Protein AF-A0A397U2Z0-F1 (afdb_monomer_lite)

InterPro domains:
  IPR032675 Leucine-rich repeat domain superfamily [G3DSA:3.80.10.10] (1-63)

Sequence (64 aa):
MDLTDFINVTDSGIMHLAEAKSLTFLSLSGMKLTNVGISALKDLENLVELYLDEPQLRMPALFI

Radius of gyration: 13.5 Å; chains: 1; bounding box: 27×33×36 Å

Secondary structure (DSSP, 8-state):
-B-TT-TT--HHHHHHHTT-TT--EEE-TT----HHHHHHGGG-TT--EEE----S--------

Organism: NCBI:txid44941

pLDDT: mean 78.3, std 14.18, range [45.69, 93.31]

Foldseek 3Di:
DEPQPPQDCELVNLLVVLVVLVAQEYEPACDPYDPSSVVSVVSNPNHNYYHHHHPPPPPDDPPD

Structure (mmCIF, N/CA/C/O backbone):
data_AF-A0A397U2Z0-F1
#
_entry.id   AF-A0A397U2Z0-F1
#
loop_
_atom_site.group_PDB
_atom_site.id
_atom_site.type_symbol
_atom_site.label_atom_id
_atom_site.label_alt_id
_atom_site.label_comp_id
_atom_site.label_asym_id
_atom_site.label_entity_id
_atom_site.label_seq_id
_atom_site.pdbx_PDB_ins_code
_atom_site.Cartn_x
_atom_site.Cartn_y
_atom_site.Cartn_z
_atom_site.occupancy
_atom_site.B_iso_or_equiv
_atom_site.auth_seq_id
_atom_site.auth_comp_id
_atom_site.auth_asym_id
_atom_site.auth_atom_id
_atom_site.pdbx_PDB_model_num
ATOM 1 N N . MET A 1 1 ? -11.253 -1.681 -2.608 1.00 78.88 1 MET A N 1
ATOM 2 C CA . MET A 1 1 ? -11.149 -1.189 -3.986 1.00 78.88 1 MET A CA 1
ATOM 3 C C . MET A 1 1 ? -10.371 -2.201 -4.807 1.00 78.88 1 MET A C 1
ATOM 5 O O . MET A 1 1 ? -9.355 -2.688 -4.327 1.00 78.88 1 MET A O 1
ATOM 9 N N . ASP A 1 2 ? -10.856 -2.532 -6.000 1.00 81.44 2 ASP A N 1
ATOM 10 C CA . ASP A 1 2 ? -10.135 -3.378 -6.955 1.00 81.44 2 ASP A CA 1
ATOM 11 C C . ASP A 1 2 ? -9.355 -2.489 -7.935 1.00 81.44 2 ASP A C 1
ATOM 13 O O . ASP A 1 2 ? -9.943 -1.586 -8.535 1.00 81.44 2 ASP A O 1
ATOM 17 N N . LEU A 1 3 ? -8.038 -2.695 -8.041 1.00 79.50 3 LEU A N 1
ATOM 18 C CA . LEU A 1 3 ? -7.153 -1.969 -8.956 1.00 79.50 3 LEU A CA 1
ATOM 19 C C . LEU A 1 3 ? -6.490 -2.884 -10.001 1.00 79.50 3 LEU A C 1
ATOM 21 O O . LEU A 1 3 ? -5.556 -2.456 -10.675 1.00 79.50 3 LEU A O 1
ATOM 25 N N . THR A 1 4 ? -6.970 -4.117 -10.165 1.00 70.88 4 THR A N 1
ATOM 26 C CA . THR A 1 4 ? -6.306 -5.176 -10.949 1.00 70.88 4 THR A CA 1
ATOM 27 C C . THR A 1 4 ? -6.101 -4.824 -12.433 1.00 70.88 4 THR A C 1
ATOM 29 O O . THR A 1 4 ? -5.086 -5.194 -13.019 1.00 70.88 4 THR A O 1
ATOM 32 N N . ASP A 1 5 ? -6.998 -4.039 -13.040 1.00 71.12 5 ASP A N 1
ATOM 33 C CA . ASP A 1 5 ? -6.893 -3.636 -14.456 1.00 71.12 5 ASP A CA 1
ATOM 34 C C . ASP A 1 5 ? -5.991 -2.403 -14.693 1.00 71.12 5 ASP A C 1
ATOM 36 O O . ASP A 1 5 ? -5.736 -2.011 -15.838 1.00 71.12 5 ASP A O 1
ATOM 40 N N . PHE A 1 6 ? -5.479 -1.760 -13.635 1.00 67.50 6 PHE A N 1
ATOM 41 C CA . PHE A 1 6 ? -4.643 -0.565 -13.767 1.00 67.50 6 PHE A CA 1
ATOM 42 C C . PHE A 1 6 ? -3.177 -0.926 -13.982 1.00 67.50 6 PHE A C 1
ATOM 44 O O . PHE A 1 6 ? -2.407 -1.056 -13.046 1.00 67.50 6 PHE A O 1
ATOM 51 N N . ILE A 1 7 ? -2.736 -0.963 -15.233 1.00 61.41 7 ILE A N 1
ATOM 52 C CA . ILE A 1 7 ? -1.375 -1.366 -15.636 1.00 61.41 7 ILE A CA 1
ATOM 53 C C . ILE A 1 7 ? -0.202 -0.497 -15.117 1.00 61.41 7 ILE A C 1
ATOM 55 O O . ILE A 1 7 ? 0.928 -0.680 -15.571 1.00 61.41 7 ILE A O 1
ATOM 59 N N . ASN A 1 8 ? -0.422 0.471 -14.219 1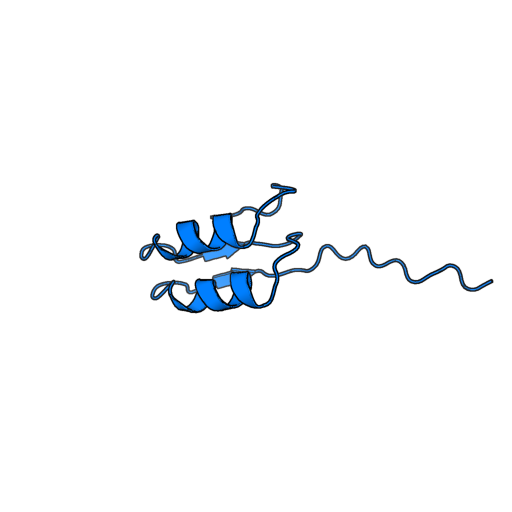.00 71.94 8 ASN A N 1
ATOM 60 C CA . ASN A 1 8 ? 0.628 1.395 -13.776 1.00 71.94 8 ASN A CA 1
ATOM 61 C C . ASN A 1 8 ? 0.437 1.962 -12.356 1.00 71.94 8 ASN A C 1
ATOM 63 O O . ASN A 1 8 ? 0.673 3.150 -12.120 1.00 71.94 8 ASN A O 1
ATOM 67 N N . VAL A 1 9 ? 0.001 1.144 -11.396 1.00 77.31 9 VAL A N 1
ATOM 68 C CA . VAL A 1 9 ? 0.083 1.538 -9.981 1.00 77.31 9 VAL A CA 1
ATOM 69 C C . VAL A 1 9 ? 1.552 1.492 -9.540 1.00 77.31 9 VAL A C 1
ATOM 71 O O . VAL A 1 9 ? 2.196 0.447 -9.610 1.00 77.31 9 VAL A O 1
ATOM 74 N N . THR A 1 10 ? 2.091 2.635 -9.110 1.00 82.88 10 THR A N 1
ATOM 75 C CA . THR A 1 10 ? 3.477 2.778 -8.631 1.00 82.88 10 THR A CA 1
ATOM 76 C C . THR A 1 10 ? 3.542 2.795 -7.106 1.00 82.88 10 THR A C 1
ATOM 78 O O . THR A 1 10 ? 2.532 3.034 -6.442 1.00 82.88 10 THR A O 1
ATOM 81 N N . ASP A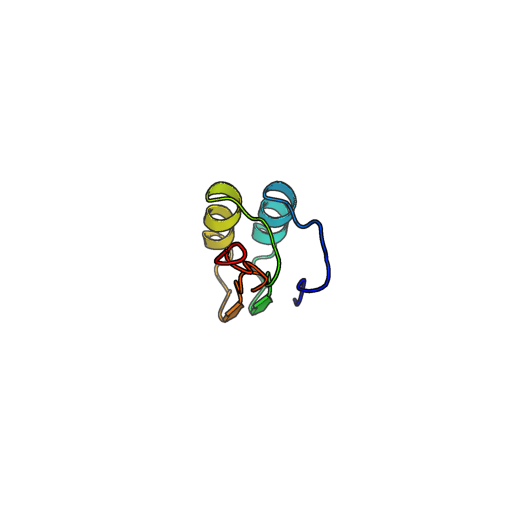 1 11 ? 4.743 2.646 -6.538 1.00 84.94 11 ASP A N 1
ATOM 82 C CA . ASP A 1 11 ? 4.972 2.810 -5.093 1.00 84.94 11 ASP A CA 1
ATOM 83 C C . ASP A 1 11 ? 4.415 4.149 -4.570 1.00 84.94 11 ASP A C 1
ATOM 85 O O . ASP A 1 11 ? 3.824 4.207 -3.495 1.00 84.94 11 ASP A O 1
ATOM 89 N N . SER A 1 12 ? 4.530 5.226 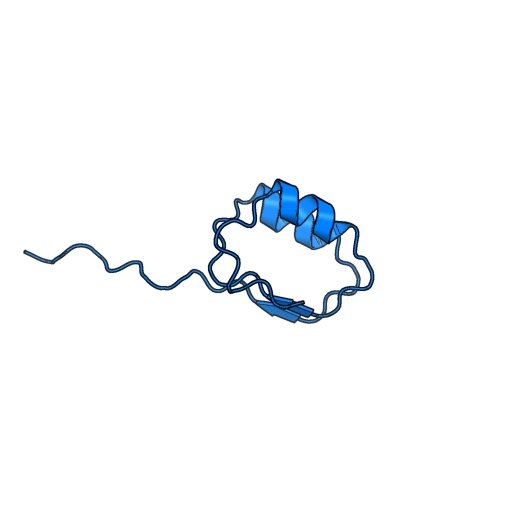-5.358 1.00 86.31 12 SER A N 1
ATOM 90 C CA . SER A 1 12 ? 3.956 6.533 -5.018 1.00 86.31 12 SER A CA 1
ATOM 91 C C . SER A 1 12 ? 2.429 6.535 -5.008 1.00 86.31 12 SER A C 1
ATOM 93 O O . SER A 1 12 ? 1.834 7.197 -4.160 1.00 86.31 12 SER A O 1
ATOM 95 N N . GLY A 1 13 ? 1.790 5.793 -5.915 1.00 85.94 13 GLY A N 1
ATOM 96 C CA . GLY A 1 13 ? 0.340 5.603 -5.899 1.00 85.94 13 GLY A CA 1
ATOM 97 C C . GLY A 1 13 ? -0.122 4.851 -4.649 1.00 85.94 13 GLY A C 1
ATOM 98 O O . GLY A 1 13 ? -1.102 5.247 -4.022 1.00 85.94 13 GLY A O 1
ATOM 99 N N . ILE A 1 14 ? 0.630 3.828 -4.230 1.00 86.75 14 ILE A N 1
ATOM 100 C CA . ILE A 1 14 ? 0.344 3.083 -2.997 1.00 86.75 14 ILE A CA 1
ATOM 101 C C . ILE A 1 14 ? 0.507 3.950 -1.748 1.00 86.75 14 ILE A C 1
ATOM 103 O O . ILE A 1 14 ? -0.321 3.859 -0.847 1.00 86.75 14 ILE A O 1
ATOM 107 N N . MET A 1 15 ? 1.510 4.832 -1.698 1.00 88.44 15 MET A N 1
ATOM 108 C CA . MET A 1 15 ? 1.671 5.753 -0.563 1.00 88.44 15 MET A CA 1
ATOM 109 C C . MET A 1 15 ? 0.457 6.671 -0.369 1.00 88.44 15 MET A C 1
ATOM 111 O O . MET A 1 15 ? 0.071 6.920 0.765 1.00 88.44 15 MET A O 1
ATOM 115 N N . HIS A 1 16 ? -0.192 7.118 -1.448 1.00 87.12 16 HIS A N 1
ATOM 116 C CA . HIS A 1 16 ? -1.435 7.890 -1.332 1.00 87.12 16 HIS A CA 1
ATOM 117 C C . HIS A 1 16 ? -2.617 7.010 -0.907 1.00 87.12 16 HIS A C 1
ATOM 119 O O . HIS A 1 16 ? -3.462 7.434 -0.124 1.00 87.12 16 HIS A O 1
ATOM 125 N N . LEU A 1 17 ? -2.678 5.764 -1.391 1.00 86.19 17 LEU A N 1
ATOM 126 C CA . LEU A 1 17 ? -3.706 4.809 -0.967 1.00 86.19 17 LEU A CA 1
ATOM 127 C C . LEU A 1 17 ? -3.601 4.478 0.524 1.00 86.19 17 LEU A C 1
ATOM 129 O O . LEU A 1 17 ? -4.634 4.298 1.157 1.00 86.19 17 LEU A O 1
ATOM 133 N N . ALA A 1 18 ? -2.393 4.457 1.092 1.00 86.50 18 ALA A N 1
ATOM 134 C CA . ALA A 1 18 ? -2.150 4.210 2.513 1.00 86.50 18 ALA A CA 1
ATOM 135 C C . ALA A 1 18 ? -2.820 5.240 3.450 1.00 86.50 18 ALA A C 1
ATOM 137 O O . ALA A 1 18 ? -3.089 4.943 4.615 1.00 86.50 18 ALA A O 1
ATOM 138 N N . GLU A 1 19 ? -3.155 6.432 2.945 1.00 88.75 19 GLU A N 1
ATOM 139 C CA . GLU A 1 19 ? -3.913 7.443 3.693 1.00 88.75 19 GLU A CA 1
ATOM 140 C C . GLU A 1 19 ? -5.412 7.111 3.794 1.00 88.75 19 GLU A C 1
ATOM 142 O O . GLU A 1 19 ? -6.114 7.638 4.661 1.00 88.75 19 GLU A O 1
ATOM 147 N N . ALA A 1 20 ? -5.923 6.203 2.954 1.00 90.94 20 ALA A N 1
ATOM 148 C CA . ALA A 1 20 ? -7.312 5.759 2.981 1.00 90.94 20 ALA A CA 1
ATOM 149 C C . ALA A 1 20 ? -7.546 4.766 4.130 1.00 90.94 20 ALA A C 1
ATOM 151 O O . ALA A 1 20 ? -7.793 3.581 3.930 1.00 90.94 20 ALA A O 1
ATOM 152 N N . LYS A 1 21 ? -7.512 5.258 5.371 1.00 86.69 21 LYS A N 1
ATOM 153 C CA . LYS A 1 21 ? -7.651 4.432 6.580 1.00 86.69 21 LYS A CA 1
ATOM 154 C C . LYS A 1 21 ? -8.972 3.667 6.664 1.00 86.69 21 LYS A C 1
ATOM 156 O O . LYS A 1 21 ? -9.052 2.719 7.426 1.00 86.69 21 LYS A O 1
ATOM 161 N N . SER A 1 22 ? -10.002 4.038 5.905 1.00 92.19 22 SER A N 1
ATOM 162 C CA . SER A 1 22 ? -11.288 3.325 5.854 1.00 92.19 22 SER A CA 1
ATOM 163 C C . SER A 1 22 ? -11.292 2.094 4.939 1.00 92.19 22 SER A C 1
ATOM 165 O O . SER A 1 22 ? -12.316 1.420 4.829 1.00 92.19 22 SER A O 1
ATOM 167 N N . LEU A 1 23 ? -10.188 1.810 4.245 1.00 91.75 23 LEU A N 1
ATOM 168 C CA . LEU A 1 23 ? -10.129 0.751 3.248 1.00 91.75 23 LEU A CA 1
ATOM 169 C C . LEU A 1 23 ? -10.073 -0.626 3.923 1.00 91.75 23 LEU A C 1
ATOM 171 O O . LEU A 1 23 ? -9.135 -0.925 4.652 1.00 91.75 23 LEU A O 1
ATOM 175 N N . THR A 1 24 ? -11.075 -1.466 3.654 1.00 93.31 24 THR A N 1
ATOM 176 C CA . THR A 1 24 ? -11.196 -2.820 4.228 1.00 93.31 24 THR A CA 1
ATOM 177 C C . THR A 1 24 ? -10.803 -3.932 3.262 1.00 93.31 24 THR A C 1
ATOM 179 O O . THR A 1 24 ? -10.461 -5.030 3.686 1.00 93.31 24 THR A O 1
ATOM 182 N N . PHE A 1 25 ? -10.811 -3.650 1.963 1.00 91.19 25 PHE A N 1
ATOM 183 C CA . PHE A 1 25 ? -10.465 -4.592 0.902 1.00 91.19 25 PHE A CA 1
ATOM 184 C C . PHE A 1 25 ? -9.611 -3.881 -0.147 1.00 91.19 25 PHE A C 1
ATOM 186 O O . PHE A 1 25 ? -9.977 -2.782 -0.580 1.00 91.19 25 PHE A O 1
ATOM 193 N N . LEU A 1 26 ? -8.520 -4.503 -0.593 1.00 88.69 26 LEU A N 1
ATOM 194 C CA . LEU A 1 26 ? -7.626 -3.989 -1.629 1.00 88.69 26 LEU A CA 1
ATOM 195 C C . LEU A 1 26 ? -7.141 -5.118 -2.544 1.00 88.69 26 LEU A C 1
ATOM 197 O O . LEU A 1 26 ? -6.578 -6.099 -2.067 1.00 88.69 26 LEU A O 1
ATOM 201 N N . SER A 1 27 ? -7.298 -4.948 -3.858 1.00 88.19 27 SER A N 1
ATOM 202 C CA . SER A 1 27 ? -6.660 -5.816 -4.855 1.00 88.19 27 SER A CA 1
ATOM 203 C C . SER A 1 27 ? -5.627 -5.035 -5.657 1.00 88.19 27 SER A C 1
ATOM 205 O O . SER A 1 27 ? -5.958 -4.018 -6.266 1.00 88.19 27 SER A O 1
ATOM 207 N N . LEU A 1 28 ? -4.385 -5.517 -5.639 1.00 83.12 28 LEU A N 1
ATOM 208 C CA . LEU A 1 28 ? -3.238 -5.024 -6.408 1.00 83.12 28 LEU A CA 1
ATOM 209 C C . LEU A 1 28 ? -2.658 -6.148 -7.278 1.00 83.12 28 LEU A C 1
ATOM 211 O O . LEU A 1 28 ? -1.462 -6.163 -7.582 1.00 83.12 28 LEU A O 1
ATOM 215 N N . SER A 1 29 ? -3.497 -7.110 -7.656 1.00 81.81 29 SER A N 1
ATOM 216 C CA . SER A 1 29 ? -3.115 -8.171 -8.575 1.00 81.81 29 SER A CA 1
ATOM 217 C C . SER A 1 29 ? -2.617 -7.566 -9.892 1.00 81.81 29 SER A C 1
ATOM 219 O O . SER A 1 29 ? -3.187 -6.604 -10.394 1.00 81.81 29 SER A O 1
ATOM 221 N N . GLY A 1 30 ? -1.522 -8.078 -10.448 1.00 74.88 30 GLY A N 1
ATOM 222 C CA . GLY A 1 30 ? -0.942 -7.547 -11.682 1.00 74.88 30 GLY A CA 1
ATOM 223 C C . GLY A 1 30 ? 0.074 -6.409 -11.509 1.00 74.88 30 GLY A C 1
ATOM 224 O O . GLY A 1 30 ? 0.698 -6.008 -12.494 1.00 74.88 30 GLY A O 1
ATOM 225 N N . MET A 1 31 ? 0.273 -5.888 -10.292 1.00 78.06 31 MET A N 1
ATOM 226 C CA . MET A 1 31 ? 1.054 -4.663 -10.077 1.00 78.06 31 MET A CA 1
ATOM 227 C C . MET A 1 31 ? 2.547 -4.923 -9.838 1.00 78.06 31 MET A C 1
ATOM 229 O O . MET A 1 31 ? 2.938 -5.792 -9.060 1.00 78.06 31 MET A O 1
ATOM 233 N N . LYS A 1 32 ? 3.408 -4.105 -10.461 1.00 76.31 32 LYS A N 1
ATOM 234 C CA . LYS A 1 32 ? 4.864 -4.098 -10.221 1.00 76.31 32 LYS A CA 1
ATOM 235 C C . LYS A 1 32 ? 5.214 -3.182 -9.047 1.00 76.31 32 LYS A C 1
ATOM 237 O O . LYS A 1 32 ? 5.746 -2.092 -9.246 1.00 76.31 32 LYS A O 1
ATOM 242 N N . LEU A 1 33 ? 4.911 -3.627 -7.834 1.00 79.12 33 LEU A N 1
ATOM 243 C CA . LEU A 1 33 ? 5.279 -2.911 -6.612 1.00 79.12 33 LEU A CA 1
ATOM 244 C C . LEU A 1 33 ? 6.642 -3.366 -6.103 1.00 79.12 33 LEU A C 1
ATOM 246 O O . LEU A 1 33 ? 6.985 -4.546 -6.185 1.00 79.12 33 LEU A O 1
ATOM 250 N N . THR A 1 34 ? 7.423 -2.432 -5.564 1.00 84.69 34 THR A N 1
ATOM 251 C CA . THR A 1 34 ? 8.659 -2.781 -4.857 1.00 84.69 34 THR A CA 1
ATOM 252 C C . THR A 1 34 ? 8.380 -3.013 -3.372 1.00 84.69 34 THR A C 1
ATOM 254 O O . THR A 1 34 ? 7.280 -2.767 -2.868 1.00 84.69 34 THR A O 1
ATOM 257 N N . ASN A 1 35 ? 9.407 -3.427 -2.624 1.00 82.94 35 ASN A N 1
ATOM 258 C CA . ASN A 1 35 ? 9.327 -3.524 -1.164 1.00 82.94 35 ASN A CA 1
ATOM 259 C C . ASN A 1 35 ? 8.915 -2.196 -0.500 1.00 82.94 35 ASN A C 1
ATOM 261 O O . ASN A 1 35 ? 8.326 -2.224 0.579 1.00 82.94 35 ASN A O 1
ATOM 265 N N . VAL A 1 36 ? 9.195 -1.049 -1.135 1.00 86.50 36 VAL A N 1
ATOM 266 C CA . VAL A 1 36 ? 8.776 0.271 -0.642 1.00 86.50 36 VAL A CA 1
ATOM 267 C C . VAL A 1 36 ? 7.256 0.400 -0.713 1.00 86.50 36 VAL A C 1
ATOM 269 O O . VAL A 1 36 ? 6.629 0.654 0.314 1.00 86.50 36 VAL A O 1
ATOM 272 N N . GLY A 1 37 ? 6.652 0.141 -1.878 1.00 84.62 37 GLY A N 1
ATOM 273 C CA . GLY A 1 37 ? 5.198 0.185 -2.048 1.00 84.62 37 GLY A CA 1
ATOM 274 C C . GLY A 1 37 ? 4.476 -0.802 -1.131 1.00 84.62 37 GLY A C 1
ATOM 275 O O . GLY A 1 37 ? 3.519 -0.435 -0.458 1.00 84.62 37 GLY A O 1
ATOM 276 N N . ILE A 1 38 ? 4.993 -2.027 -1.005 1.00 83.31 38 ILE A N 1
ATOM 277 C CA . ILE A 1 38 ? 4.423 -3.040 -0.103 1.00 83.31 38 ILE A CA 1
ATOM 278 C C . ILE A 1 38 ? 4.487 -2.583 1.362 1.00 83.31 38 ILE A C 1
ATOM 280 O O . ILE A 1 38 ? 3.549 -2.811 2.124 1.00 83.31 38 ILE A O 1
ATOM 284 N N . SER A 1 39 ? 5.572 -1.921 1.777 1.00 88.19 39 SER A N 1
ATOM 285 C CA . SER A 1 39 ? 5.712 -1.456 3.160 1.00 88.19 39 SER A CA 1
ATOM 286 C C . SER A 1 39 ? 4.682 -0.392 3.547 1.00 88.19 39 SER A C 1
ATOM 288 O O . SER A 1 39 ? 4.233 -0.398 4.691 1.00 88.19 39 SER A O 1
ATOM 290 N N . ALA A 1 40 ? 4.253 0.444 2.597 1.00 88.56 40 ALA A N 1
ATOM 291 C CA . ALA A 1 40 ? 3.240 1.475 2.817 1.00 88.56 40 ALA A CA 1
ATOM 292 C C . ALA A 1 40 ? 1.835 0.891 3.060 1.00 88.56 40 ALA A C 1
ATOM 294 O O . ALA A 1 40 ? 1.012 1.515 3.722 1.00 88.56 40 ALA A O 1
ATOM 295 N N . LEU A 1 41 ? 1.560 -0.342 2.613 1.00 85.81 41 LEU A N 1
ATOM 296 C CA . LEU A 1 41 ? 0.283 -1.017 2.888 1.00 85.81 41 LEU A CA 1
ATOM 297 C C . LEU A 1 41 ? 0.071 -1.317 4.378 1.00 85.81 41 LEU A C 1
ATOM 299 O O . LEU A 1 41 ? -1.063 -1.528 4.797 1.00 85.81 41 LEU A O 1
ATOM 303 N N . LYS A 1 42 ? 1.138 -1.314 5.190 1.00 86.56 42 LYS A N 1
ATOM 304 C CA . LYS A 1 42 ? 1.047 -1.525 6.645 1.00 86.56 42 LYS A CA 1
ATOM 305 C C . LYS A 1 42 ? 0.265 -0.430 7.361 1.00 86.56 42 LYS A C 1
ATOM 307 O O . LYS A 1 42 ? -0.268 -0.686 8.435 1.00 86.56 42 LYS A O 1
ATOM 312 N N . ASP A 1 43 ? 0.186 0.756 6.769 1.00 88.94 43 ASP A N 1
ATOM 313 C CA . ASP A 1 43 ? -0.542 1.877 7.351 1.00 88.94 43 ASP A CA 1
ATOM 314 C C . ASP A 1 43 ? -2.057 1.776 7.096 1.00 88.94 43 ASP A C 1
ATOM 316 O O . ASP A 1 43 ? -2.828 2.559 7.647 1.00 88.94 43 ASP A O 1
ATOM 320 N N . LEU A 1 44 ? -2.533 0.798 6.319 1.00 91.12 44 LEU A N 1
ATOM 321 C CA . LEU A 1 44 ? -3.962 0.537 6.133 1.00 91.12 44 LEU A CA 1
ATOM 322 C C . LEU A 1 44 ? -4.538 -0.244 7.327 1.00 91.12 44 LEU A C 1
ATOM 324 O O . LEU A 1 44 ? -4.796 -1.441 7.255 1.00 91.12 44 LEU A O 1
ATOM 328 N N . GLU A 1 45 ? -4.755 0.459 8.437 1.00 89.94 45 GLU A N 1
ATOM 329 C CA . GLU A 1 45 ? -5.133 -0.116 9.741 1.00 89.94 45 GLU A CA 1
ATOM 330 C C . GLU A 1 45 ? -6.443 -0.920 9.744 1.00 89.94 45 GLU A C 1
ATOM 332 O O . GLU A 1 45 ? -6.610 -1.807 10.577 1.00 89.94 45 GLU A O 1
ATOM 337 N N . ASN A 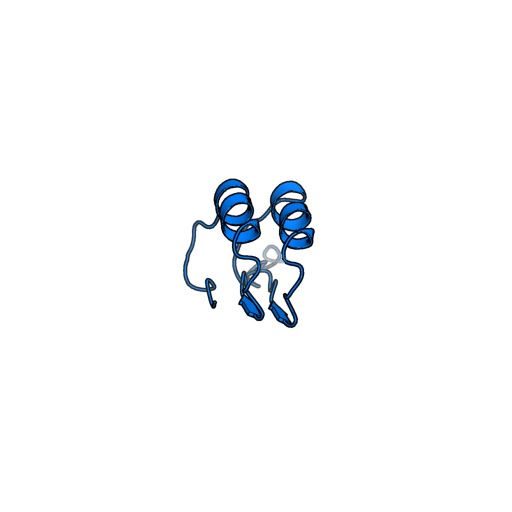1 46 ? -7.368 -0.628 8.825 1.00 93.06 46 ASN A N 1
ATOM 338 C CA . ASN A 1 46 ? -8.655 -1.324 8.730 1.00 93.06 46 ASN A CA 1
ATOM 339 C C . ASN A 1 46 ? -8.709 -2.347 7.587 1.00 93.06 46 ASN A C 1
ATOM 341 O O . ASN A 1 46 ? -9.787 -2.868 7.298 1.00 93.06 46 ASN A O 1
ATOM 345 N N . LEU A 1 47 ? -7.579 -2.638 6.932 1.00 91.88 47 LEU A N 1
ATOM 346 C CA . LEU A 1 47 ? -7.538 -3.585 5.826 1.00 91.88 47 LEU A CA 1
ATOM 347 C C . LEU A 1 47 ? -7.745 -5.014 6.336 1.00 91.88 47 LEU A C 1
ATOM 349 O O . LEU A 1 47 ? -6.982 -5.516 7.157 1.00 91.88 47 LEU A O 1
ATOM 353 N N . VAL A 1 48 ? -8.779 -5.669 5.820 1.00 92.56 48 VAL A N 1
ATOM 354 C CA . VAL A 1 48 ? -9.157 -7.047 6.154 1.00 92.56 48 VAL A CA 1
ATOM 355 C C . VAL A 1 48 ? -8.716 -8.004 5.051 1.00 92.56 48 VAL A C 1
ATOM 357 O O . VAL A 1 48 ? -8.266 -9.111 5.330 1.00 92.56 48 VAL A O 1
ATOM 360 N N . GLU A 1 49 ? -8.815 -7.568 3.796 1.00 90.50 49 GLU A N 1
ATOM 361 C CA . GLU A 1 49 ? -8.523 -8.391 2.627 1.00 90.50 49 GLU A CA 1
ATOM 362 C C . GLU A 1 49 ? -7.526 -7.693 1.699 1.00 90.50 49 GLU A C 1
ATOM 364 O O . GLU A 1 49 ? -7.746 -6.558 1.268 1.00 90.50 49 GLU A O 1
ATOM 369 N N .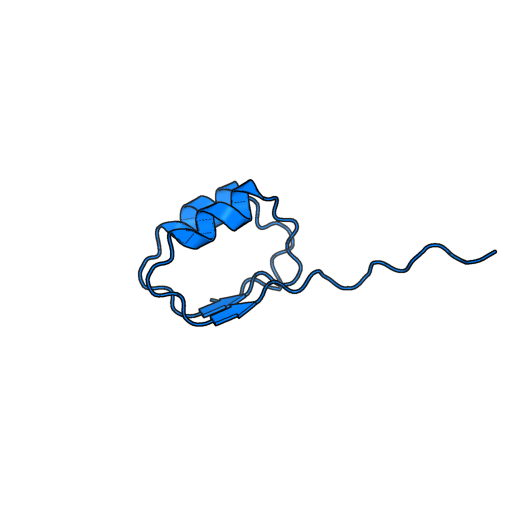 LEU A 1 50 ? -6.437 -8.392 1.372 1.00 86.56 50 LEU A N 1
ATOM 370 C CA . LEU A 1 50 ? -5.394 -7.926 0.464 1.00 86.56 50 LEU A CA 1
ATOM 371 C C . LEU A 1 50 ? -5.078 -9.007 -0.573 1.00 86.56 50 LEU A C 1
ATOM 373 O O . LEU A 1 50 ? -4.629 -10.093 -0.211 1.00 86.56 50 LEU A O 1
ATOM 377 N N . TYR A 1 51 ? -5.248 -8.677 -1.852 1.00 86.19 51 TYR A N 1
ATOM 378 C CA . TYR A 1 51 ? -4.861 -9.526 -2.979 1.00 86.19 51 TYR A CA 1
ATOM 379 C C . TYR A 1 51 ? -3.631 -8.930 -3.669 1.00 86.19 51 TYR A C 1
ATOM 381 O O . TYR A 1 51 ? -3.658 -7.793 -4.139 1.00 86.19 51 TYR A O 1
ATOM 389 N N . LEU A 1 52 ? -2.540 -9.695 -3.688 1.00 76.75 52 LEU A N 1
ATOM 390 C CA . LEU A 1 52 ? -1.269 -9.364 -4.335 1.00 76.75 52 LEU A CA 1
ATOM 391 C C . LEU A 1 52 ? -0.916 -10.493 -5.311 1.00 76.75 52 LEU A C 1
ATOM 393 O O . LEU A 1 52 ? 0.111 -11.149 -5.143 1.00 76.75 52 LEU A O 1
ATOM 397 N N . ASP A 1 53 ? -1.772 -10.800 -6.284 1.00 71.88 53 ASP A N 1
ATOM 398 C CA . ASP A 1 53 ? -1.362 -11.790 -7.280 1.00 71.88 53 ASP A CA 1
ATOM 399 C C . ASP A 1 53 ? -0.326 -11.154 -8.210 1.00 71.88 53 ASP A C 1
ATOM 401 O O . ASP A 1 53 ? -0.576 -10.133 -8.851 1.00 71.88 53 ASP A O 1
ATOM 405 N N . GLU A 1 54 ? 0.859 -11.753 -8.318 1.00 60.66 54 GLU A N 1
ATOM 406 C CA . GLU A 1 54 ? 1.734 -11.463 -9.454 1.00 60.66 54 GLU A CA 1
ATOM 407 C C . GLU A 1 54 ? 0.923 -11.759 -10.729 1.00 60.66 54 GLU A C 1
ATOM 409 O O . GLU A 1 54 ? 0.257 -12.802 -10.775 1.00 60.66 54 GLU A O 1
ATOM 414 N N . PRO A 1 55 ? 0.951 -10.910 -11.778 1.00 50.16 55 PRO A N 1
ATOM 415 C CA . PRO A 1 55 ? 0.419 -11.331 -13.062 1.00 50.16 55 PRO A CA 1
ATOM 416 C C . PRO A 1 55 ? 1.255 -12.539 -13.474 1.00 50.16 55 PRO A C 1
ATOM 418 O O . PRO A 1 55 ? 2.411 -12.396 -13.879 1.00 50.16 55 PRO A O 1
ATOM 421 N N . GLN A 1 56 ? 0.700 -13.740 -13.302 1.00 48.25 56 GLN A N 1
ATOM 422 C CA . GLN A 1 56 ? 1.315 -14.983 -13.730 1.00 48.25 56 GLN A CA 1
ATOM 423 C C . GLN A 1 56 ? 1.364 -14.981 -15.257 1.00 48.25 56 GLN A C 1
ATOM 425 O O . GLN A 1 56 ? 0.533 -15.561 -15.944 1.00 48.25 56 GLN A O 1
ATOM 430 N N . LEU A 1 57 ? 2.378 -14.309 -15.788 1.00 45.69 57 LEU A N 1
ATOM 431 C CA . LEU A 1 57 ? 2.949 -14.579 -17.091 1.00 45.69 57 LEU A CA 1
ATOM 432 C C . LEU A 1 57 ? 4.475 -14.461 -17.019 1.00 45.69 57 LEU A C 1
ATOM 434 O O . LEU A 1 57 ? 5.129 -13.922 -17.906 1.00 45.69 57 LEU A O 1
ATOM 438 N N . ARG A 1 58 ? 5.079 -15.034 -15.973 1.00 46.88 58 ARG A N 1
ATOM 439 C CA . ARG A 1 58 ? 6.402 -15.634 -16.143 1.00 46.88 58 ARG A CA 1
ATOM 440 C C . ARG A 1 58 ? 6.189 -16.944 -16.897 1.00 46.88 58 ARG A C 1
ATOM 442 O O . ARG A 1 58 ? 6.109 -18.005 -16.294 1.00 46.88 58 ARG A O 1
ATOM 449 N N . MET A 1 59 ? 6.075 -16.873 -18.224 1.00 50.62 59 MET A N 1
ATOM 450 C CA . MET A 1 59 ? 6.479 -18.026 -19.024 1.00 50.62 59 MET A CA 1
ATOM 451 C C . MET A 1 59 ? 7.992 -18.164 -18.803 1.00 50.62 59 MET A C 1
ATOM 453 O O . MET A 1 59 ? 8.728 -17.240 -19.166 1.00 50.62 59 MET A O 1
ATOM 457 N N . PRO A 1 60 ? 8.489 -19.232 -18.149 1.00 46.19 60 PRO A N 1
ATOM 458 C CA . PRO A 1 60 ? 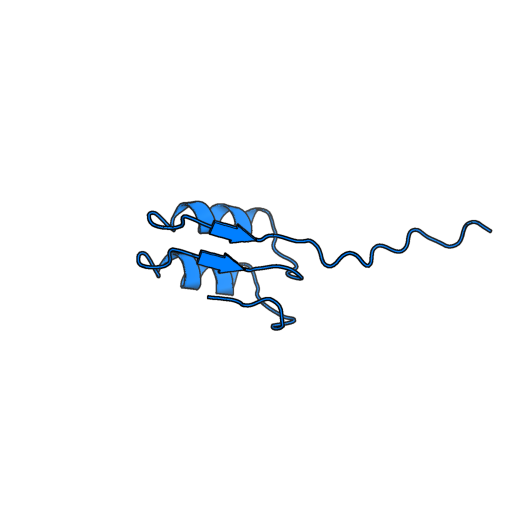9.913 -19.507 -18.179 1.00 46.19 60 PRO A CA 1
ATOM 459 C C . PRO A 1 60 ? 10.316 -19.723 -19.639 1.00 46.19 60 PRO A C 1
ATOM 461 O O . PRO A 1 60 ? 9.518 -20.190 -20.454 1.00 46.19 60 PRO A O 1
ATOM 464 N N . ALA A 1 61 ? 11.540 -19.308 -19.959 1.00 48.78 61 ALA A N 1
ATOM 465 C CA . ALA A 1 61 ? 12.153 -19.446 -21.269 1.00 48.78 61 ALA A CA 1
ATOM 466 C C . ALA A 1 61 ? 11.823 -20.798 -21.923 1.00 48.78 61 ALA A C 1
ATOM 468 O O . ALA A 1 61 ? 11.803 -21.829 -21.250 1.00 48.78 61 ALA A O 1
ATOM 469 N N . LEU A 1 62 ? 11.586 -20.767 -23.238 1.00 52.91 62 LEU A N 1
ATOM 470 C CA . LEU A 1 62 ? 11.589 -21.946 -24.099 1.00 52.91 62 LEU A CA 1
ATOM 471 C C . LEU A 1 62 ? 12.751 -22.860 -23.668 1.00 52.91 62 LEU A C 1
ATOM 473 O O . LEU A 1 62 ? 13.911 -22.456 -23.764 1.00 52.91 62 LEU A O 1
ATOM 477 N N . PHE A 1 63 ? 12.450 -24.064 -23.180 1.00 49.03 63 PHE A N 1
ATOM 478 C CA . PHE A 1 63 ? 13.439 -25.134 -23.160 1.00 49.03 63 PHE A CA 1
ATOM 479 C C . PHE A 1 63 ? 13.658 -25.528 -24.624 1.00 49.03 63 PHE A C 1
ATOM 481 O O . PHE A 1 63 ? 12.843 -26.245 -25.205 1.00 49.03 63 PHE A O 1
ATOM 488 N N . ILE A 1 64 ? 14.694 -24.949 -25.229 1.00 61.59 64 ILE A N 1
ATOM 489 C CA . ILE A 1 64 ? 15.391 -25.511 -26.392 1.00 61.59 64 ILE A CA 1
ATOM 490 C C . ILE A 1 64 ? 16.489 -26.444 -25.903 1.00 61.59 64 ILE A C 1
ATOM 492 O O . ILE A 1 64 ? 17.132 -26.102 -24.884 1.00 61.59 64 ILE A O 1
#